Protein AF-A0A8K0J1H2-F1 (afdb_monomer)

Sequence (145 aa):
DHSARTFYAGGDLVTPEVDGLWSRALLAGAPKDYFNSASLAPRSWLAAFPVTRLLVCAGGSEIMLPAIEDFAEKLQVGKPTMENSCTALVLARSAPRPTQAALPNVEFFVGPREGHVAPVYNLYVGDRTETQQGKRVKAWLREVV

Secondary structure (DSSP, 8-state):
--TT-----TT-SS-HHHHHHHHHHHHTTPPP-TTT-GGGS-HHHHTT---S-EEEEEETTSTTHHHHHHHHHHHBTTPPPHHHHTTTTT--SSPPPP----BTTEEEEEETT--TTHHHHHHHTT-----HHHHHHHHHHHHH-

InterPro domains:
  IPR029058 Alpha/Beta hydrolase fold [G3DSA:3.40.50.1820] (1-144)

Structure (mmCIF, N/CA/C/O backbone):
data_AF-A0A8K0J1H2-F1
#
_entry.id   AF-A0A8K0J1H2-F1
#
loop_
_atom_site.group_PDB
_atom_site.id
_atom_site.type_symbol
_atom_site.label_atom_id
_atom_site.label_alt_id
_atom_site.label_comp_id
_atom_site.label_asym_id
_atom_site.label_entity_id
_atom_site.label_seq_id
_atom_site.pdbx_PDB_ins_code
_atom_site.Cartn_x
_atom_site.Cartn_y
_atom_site.Cartn_z
_atom_site.occupancy
_atom_site.B_iso_or_equiv
_atom_site.auth_seq_id
_atom_site.auth_comp_id
_atom_site.auth_asym_id
_atom_site.auth_atom_id
_atom_site.pdbx_PDB_model_num
ATOM 1 N N . ASP A 1 1 ? -6.701 -5.284 -12.513 1.00 72.19 1 ASP A N 1
ATOM 2 C CA . ASP A 1 1 ? -5.255 -5.307 -12.811 1.00 72.19 1 ASP A CA 1
ATOM 3 C C . ASP A 1 1 ? -4.752 -3.871 -12.846 1.00 72.19 1 ASP A C 1
ATOM 5 O O . ASP A 1 1 ? -5.445 -3.028 -13.402 1.00 72.19 1 ASP A O 1
ATOM 9 N N . HIS A 1 2 ? -3.615 -3.583 -12.215 1.00 85.00 2 HIS A N 1
ATOM 10 C CA . HIS A 1 2 ? -3.058 -2.226 -12.103 1.00 85.00 2 HIS A CA 1
ATOM 11 C C . HIS A 1 2 ? -1.795 -2.028 -12.948 1.00 85.00 2 HIS A C 1
ATOM 13 O O . HIS A 1 2 ? -1.279 -0.917 -13.002 1.00 85.00 2 HIS A O 1
ATOM 19 N N . SER A 1 3 ? -1.343 -3.076 -13.643 1.00 77.75 3 SER A N 1
ATOM 20 C CA . SER A 1 3 ? -0.137 -3.090 -14.484 1.00 77.75 3 SER A CA 1
ATOM 21 C C . SER A 1 3 ? -0.108 -2.007 -15.573 1.00 77.75 3 SER A C 1
ATOM 23 O O . SER A 1 3 ? 0.966 -1.594 -15.993 1.00 77.75 3 SER A O 1
ATOM 25 N N . ALA A 1 4 ? -1.276 -1.527 -16.012 1.00 81.56 4 ALA A N 1
ATOM 26 C CA . ALA A 1 4 ? -1.415 -0.492 -17.037 1.00 81.56 4 ALA A CA 1
ATOM 27 C C . ALA A 1 4 ? -1.618 0.934 -16.481 1.00 81.56 4 ALA A C 1
ATOM 29 O O . ALA A 1 4 ? -1.743 1.876 -17.263 1.00 81.56 4 ALA A O 1
ATOM 30 N N . ARG A 1 5 ? -1.705 1.126 -15.154 1.00 83.38 5 ARG A N 1
ATOM 31 C CA . ARG A 1 5 ? -1.888 2.465 -14.565 1.00 83.38 5 ARG A CA 1
ATOM 32 C C . ARG A 1 5 ? -0.573 3.244 -14.613 1.00 83.38 5 ARG A C 1
ATOM 34 O O . ARG A 1 5 ? 0.488 2.701 -14.332 1.00 83.38 5 ARG A O 1
ATOM 41 N N . THR A 1 6 ? -0.651 4.539 -14.912 1.00 85.44 6 THR A N 1
ATOM 42 C CA . THR A 1 6 ? 0.480 5.460 -14.743 1.00 85.44 6 THR A CA 1
ATOM 43 C C . THR A 1 6 ? 0.619 5.842 -13.270 1.00 85.44 6 THR A C 1
ATOM 45 O O . THR A 1 6 ? -0.365 6.218 -12.633 1.00 85.44 6 THR A O 1
ATOM 48 N N . PHE A 1 7 ? 1.835 5.763 -12.735 1.00 88.38 7 PHE A N 1
ATOM 49 C CA . PHE A 1 7 ? 2.181 6.146 -11.364 1.00 88.38 7 PHE A CA 1
ATOM 50 C C . PHE A 1 7 ? 3.617 6.686 -11.313 1.00 88.38 7 PHE A C 1
ATOM 52 O O . PHE A 1 7 ? 4.406 6.469 -12.233 1.00 88.38 7 PHE A O 1
ATOM 59 N N . TYR A 1 8 ? 3.961 7.395 -10.236 1.00 91.19 8 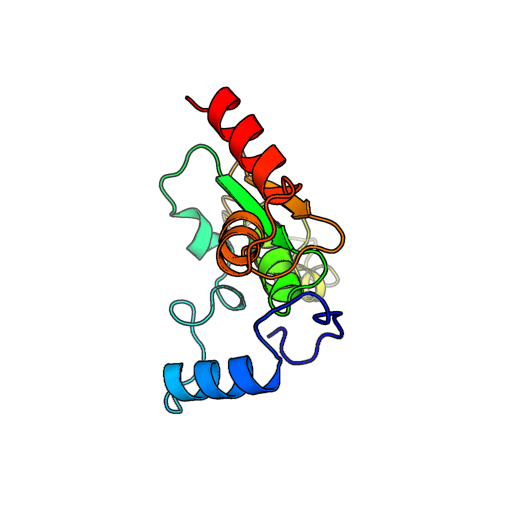TYR A N 1
ATOM 60 C CA . TYR A 1 8 ? 5.330 7.826 -9.959 1.00 91.19 8 TYR A CA 1
ATOM 61 C C . TYR A 1 8 ? 5.934 6.935 -8.870 1.00 91.19 8 TYR A C 1
ATOM 63 O O . TYR A 1 8 ? 5.444 6.933 -7.747 1.00 91.19 8 TYR A O 1
ATOM 71 N N . ALA A 1 9 ? 7.009 6.215 -9.198 1.00 89.88 9 ALA A N 1
ATOM 72 C CA . ALA A 1 9 ? 7.742 5.344 -8.271 1.00 89.88 9 ALA A CA 1
ATOM 73 C C . ALA A 1 9 ? 9.204 5.780 -8.067 1.00 89.88 9 ALA A C 1
ATOM 75 O O . ALA A 1 9 ? 10.032 5.002 -7.614 1.00 89.88 9 ALA A O 1
ATOM 76 N N . GLY A 1 10 ? 9.558 7.025 -8.410 1.00 89.94 10 GLY A N 1
ATOM 77 C CA . GLY A 1 10 ? 10.945 7.503 -8.301 1.00 89.94 10 GLY A CA 1
ATOM 78 C C . GLY A 1 10 ? 11.465 7.632 -6.862 1.00 89.94 10 GLY A C 1
ATOM 79 O O . GLY A 1 10 ? 12.649 7.888 -6.674 1.00 89.94 10 GLY A O 1
ATOM 80 N N . GLY A 1 11 ? 10.593 7.491 -5.859 1.00 85.94 11 GLY A N 1
ATOM 81 C CA . GLY A 1 11 ? 10.974 7.411 -4.446 1.00 85.94 11 GLY A CA 1
ATOM 82 C C . GLY A 1 11 ? 11.088 5.978 -3.921 1.00 85.94 11 GLY A C 1
ATOM 83 O O . GLY A 1 11 ? 11.359 5.801 -2.736 1.00 85.94 11 GLY A O 1
ATOM 84 N N . ASP A 1 12 ? 10.845 4.974 -4.764 1.00 91.94 12 ASP A N 1
ATOM 85 C CA . ASP A 1 12 ? 10.821 3.569 -4.383 1.00 91.94 12 ASP A CA 1
ATOM 86 C C . ASP A 1 12 ? 12.188 2.903 -4.575 1.00 91.94 12 ASP A C 1
ATOM 88 O O . ASP A 1 12 ? 12.914 3.189 -5.529 1.00 91.94 12 ASP A O 1
ATOM 92 N N . LEU A 1 13 ? 12.520 1.971 -3.683 1.00 89.75 13 LEU A N 1
ATOM 93 C CA . LEU A 1 13 ? 13.653 1.065 -3.873 1.00 89.75 13 LEU A CA 1
ATOM 94 C C . LEU A 1 13 ? 13.301 -0.070 -4.844 1.00 89.75 13 LEU A C 1
ATOM 96 O O . LEU A 1 13 ? 14.198 -0.671 -5.436 1.00 89.75 13 LEU A O 1
ATOM 100 N N . VAL A 1 14 ? 12.007 -0.363 -5.014 1.00 90.19 14 VAL A N 1
ATOM 101 C CA . VAL A 1 14 ? 11.510 -1.360 -5.964 1.00 90.19 14 VAL A CA 1
ATOM 102 C C . VAL A 1 14 ? 11.139 -0.682 -7.279 1.00 90.19 14 VAL A C 1
ATOM 104 O O . VAL A 1 14 ? 10.218 0.128 -7.354 1.00 90.19 14 VAL A O 1
ATOM 107 N N . THR A 1 15 ? 11.846 -1.037 -8.350 1.00 90.75 15 THR A N 1
ATOM 108 C CA . THR A 1 15 ? 11.545 -0.539 -9.697 1.00 90.75 15 THR A CA 1
ATOM 109 C C . THR A 1 15 ? 10.510 -1.427 -10.402 1.00 90.75 15 THR A C 1
ATOM 111 O O . THR A 1 15 ? 10.383 -2.609 -10.067 1.00 90.75 15 THR A O 1
ATOM 114 N N . PRO A 1 16 ? 9.820 -0.921 -11.446 1.00 89.38 16 PRO A N 1
ATOM 115 C CA . PRO A 1 16 ? 8.913 -1.738 -12.260 1.00 89.38 16 PRO A CA 1
ATOM 116 C C . PRO A 1 16 ? 9.559 -2.973 -12.889 1.00 89.38 16 PRO A C 1
ATOM 118 O O . PRO A 1 16 ? 8.904 -3.997 -13.073 1.00 89.38 16 PRO A O 1
ATOM 121 N N . GLU A 1 17 ? 10.850 -2.901 -13.208 1.00 91.12 17 GLU A N 1
ATOM 122 C CA . GLU A 1 17 ? 11.588 -4.043 -13.740 1.00 91.12 17 GLU A CA 1
ATOM 123 C C . GLU A 1 17 ? 11.751 -5.150 -12.690 1.00 91.12 17 GLU A C 1
ATOM 125 O O . GLU A 1 17 ? 11.465 -6.317 -12.973 1.00 91.12 17 GLU A O 1
ATOM 130 N N . VAL A 1 18 ? 12.155 -4.777 -11.469 1.00 93.31 18 VAL A N 1
ATOM 131 C CA . VAL A 1 18 ? 12.350 -5.705 -10.347 1.00 93.31 18 VAL A CA 1
ATOM 132 C C . VAL A 1 18 ? 11.024 -6.341 -9.927 1.00 93.31 18 VAL A C 1
ATOM 134 O O . VAL A 1 18 ? 10.940 -7.569 -9.859 1.00 93.31 18 VAL A O 1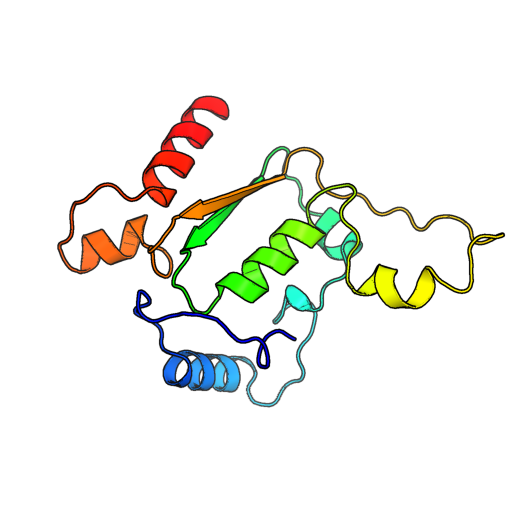
ATOM 137 N N . ASP A 1 19 ? 9.972 -5.539 -9.736 1.00 91.25 19 ASP A N 1
ATOM 138 C CA . ASP A 1 19 ? 8.627 -6.049 -9.429 1.00 91.25 19 ASP A CA 1
ATOM 139 C C . ASP A 1 19 ? 8.109 -6.977 -10.536 1.00 91.25 19 ASP A C 1
ATOM 141 O O . ASP A 1 19 ? 7.549 -8.043 -10.271 1.00 91.25 19 ASP A O 1
ATOM 145 N N . GLY A 1 20 ? 8.377 -6.642 -11.801 1.00 91.69 20 GLY A N 1
ATOM 146 C CA . GLY A 1 20 ? 8.044 -7.495 -12.935 1.00 91.69 20 GLY A CA 1
ATOM 147 C C . GLY A 1 20 ? 8.712 -8.872 -12.867 1.00 91.69 20 GLY A C 1
ATOM 148 O O . GLY A 1 20 ? 8.074 -9.880 -13.170 1.00 91.69 20 GLY A O 1
ATOM 149 N N . LEU A 1 21 ? 9.988 -8.946 -12.479 1.00 94.88 21 LEU A N 1
ATOM 150 C CA . LEU A 1 21 ? 10.696 -10.221 -12.323 1.00 94.88 21 LEU A CA 1
ATOM 151 C C . LEU A 1 21 ? 10.132 -11.038 -11.155 1.00 94.88 21 LEU A C 1
ATOM 153 O O . LEU A 1 21 ? 9.844 -12.224 -11.329 1.00 94.88 21 LEU A O 1
ATOM 157 N N . TRP A 1 22 ? 9.936 -10.408 -9.995 1.00 94.75 22 TRP A N 1
ATOM 158 C CA . TRP A 1 22 ? 9.418 -11.072 -8.798 1.00 94.75 22 TRP A CA 1
ATOM 159 C C . TRP A 1 22 ? 7.986 -11.566 -8.980 1.00 94.75 22 TRP A C 1
ATOM 161 O O . TRP A 1 22 ? 7.702 -12.724 -8.685 1.00 94.75 22 TRP A O 1
ATOM 171 N N . SER A 1 23 ? 7.096 -10.736 -9.525 1.00 92.25 23 SER A N 1
ATOM 172 C CA . SER A 1 23 ? 5.697 -11.104 -9.763 1.00 92.25 23 SER A CA 1
ATOM 173 C C . SER A 1 23 ? 5.558 -12.245 -10.776 1.00 92.25 23 SER A C 1
ATOM 175 O O . SER A 1 23 ? 4.769 -13.165 -10.559 1.00 92.25 23 SER A O 1
ATOM 177 N N . ARG A 1 24 ? 6.362 -12.259 -11.851 1.00 94.31 24 ARG A N 1
ATOM 178 C CA . ARG A 1 24 ? 6.395 -13.387 -12.802 1.00 94.31 24 ARG A CA 1
ATOM 179 C C . ARG A 1 24 ? 6.907 -14.671 -12.156 1.00 94.31 24 ARG A C 1
ATOM 181 O O . ARG A 1 24 ? 6.329 -15.729 -12.398 1.00 94.31 24 ARG A O 1
ATOM 188 N N . ALA A 1 25 ? 7.965 -14.583 -11.350 1.00 95.69 25 ALA A N 1
ATOM 189 C CA . ALA A 1 25 ? 8.513 -15.733 -10.637 1.00 95.69 25 ALA A CA 1
ATOM 190 C C . ALA A 1 25 ? 7.518 -16.290 -9.606 1.00 95.69 25 ALA A C 1
ATOM 192 O O . ALA A 1 25 ? 7.332 -17.501 -9.547 1.00 95.69 25 ALA A O 1
ATOM 193 N N . LEU A 1 26 ? 6.835 -15.413 -8.859 1.00 94.19 26 LEU A N 1
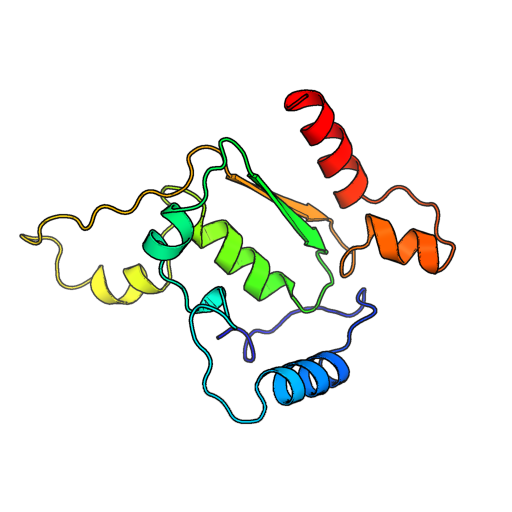ATOM 194 C CA . LEU A 1 26 ? 5.794 -15.780 -7.897 1.00 94.19 26 LEU A CA 1
ATOM 195 C C . LEU A 1 26 ? 4.639 -16.528 -8.569 1.00 94.19 26 LEU A C 1
ATOM 197 O O . LEU A 1 26 ? 4.174 -17.535 -8.044 1.00 94.19 26 LEU A O 1
ATOM 201 N N . LEU A 1 27 ? 4.177 -16.038 -9.723 1.00 94.50 27 LEU A N 1
ATOM 202 C CA . LEU A 1 27 ? 3.083 -16.676 -10.453 1.00 94.50 27 LEU A CA 1
ATOM 203 C C . LEU A 1 27 ? 3.520 -17.974 -11.137 1.00 94.50 27 LEU A C 1
ATOM 205 O O . LEU A 1 27 ? 2.691 -18.856 -11.317 1.00 94.50 27 LEU A O 1
ATOM 209 N N . ALA A 1 28 ? 4.785 -18.105 -11.547 1.00 95.94 28 ALA A N 1
ATOM 210 C CA . ALA A 1 28 ? 5.308 -19.285 -12.245 1.00 95.94 28 ALA A CA 1
ATOM 211 C C . ALA A 1 28 ? 4.428 -19.745 -13.435 1.00 95.94 28 ALA A C 1
ATOM 213 O O . ALA A 1 28 ? 4.288 -20.934 -13.709 1.00 95.94 28 ALA A O 1
ATOM 214 N N . GLY A 1 29 ? 3.808 -18.790 -14.140 1.00 94.50 29 GLY A N 1
ATOM 215 C CA . G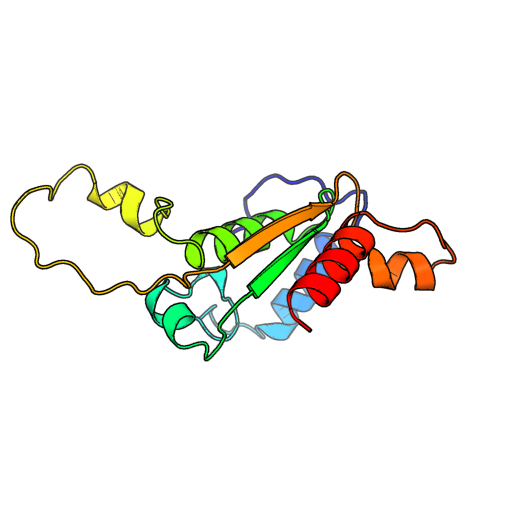LY A 1 29 ? 2.880 -19.044 -15.250 1.00 94.50 29 GLY A CA 1
ATOM 216 C C . GLY A 1 29 ? 1.429 -19.341 -14.845 1.00 94.50 29 GLY A C 1
ATOM 217 O O . GLY A 1 29 ? 0.573 -19.442 -15.723 1.00 94.50 29 GLY A O 1
ATOM 218 N N . ALA A 1 30 ? 1.123 -19.441 -13.550 1.00 94.69 30 ALA A N 1
ATOM 219 C CA . ALA A 1 30 ? -0.241 -19.574 -13.053 1.00 94.69 30 ALA A CA 1
ATOM 220 C C . ALA A 1 30 ? -1.053 -18.280 -13.269 1.00 94.69 30 ALA A C 1
ATOM 222 O O . ALA A 1 30 ? -0.497 -17.174 -13.238 1.00 94.69 30 ALA A O 1
ATOM 223 N N . PRO A 1 31 ? -2.378 -18.388 -13.476 1.00 92.00 31 PRO A N 1
ATOM 224 C CA . PRO A 1 31 ? -3.246 -17.222 -13.549 1.00 92.00 31 PRO A CA 1
ATOM 225 C C . PRO A 1 31 ? -3.335 -16.507 -12.195 1.00 92.00 31 PRO A C 1
ATOM 227 O O . PRO A 1 31 ? -3.156 -17.100 -11.129 1.00 92.00 31 PRO A O 1
ATOM 230 N N . LYS A 1 32 ? -3.668 -15.214 -12.241 1.00 90.56 32 LYS A N 1
ATOM 231 C CA . LYS A 1 32 ? -3.986 -14.463 -11.026 1.00 90.56 32 LYS A CA 1
ATOM 232 C C . LYS A 1 32 ? -5.320 -14.941 -10.436 1.00 90.56 32 LYS A C 1
ATOM 234 O O . LYS A 1 32 ? -6.271 -15.178 -11.180 1.00 90.56 32 LYS A O 1
ATOM 239 N N . ASP A 1 33 ? -5.402 -15.011 -9.115 1.00 90.44 33 ASP A N 1
ATOM 240 C CA . ASP A 1 33 ? -6.608 -15.337 -8.348 1.00 90.44 33 ASP A CA 1
ATOM 241 C C . ASP A 1 33 ? -6.692 -14.486 -7.064 1.00 90.44 33 ASP A C 1
ATOM 243 O O . ASP A 1 33 ? -5.928 -13.537 -6.884 1.00 90.44 33 ASP A O 1
ATOM 247 N N . TYR A 1 34 ? -7.635 -14.791 -6.168 1.00 89.62 34 TYR A N 1
ATOM 248 C CA . TYR A 1 34 ? -7.844 -14.018 -4.935 1.00 89.62 34 TYR A CA 1
ATOM 249 C C . TYR A 1 34 ? -6.764 -14.255 -3.866 1.00 89.62 34 TYR A C 1
ATOM 251 O O . TYR A 1 34 ? -6.693 -13.484 -2.909 1.00 89.62 34 TYR A O 1
ATOM 259 N N . PHE A 1 35 ? -5.935 -15.295 -4.008 1.00 86.81 35 PHE A N 1
ATOM 260 C CA . PHE A 1 35 ? -4.845 -15.614 -3.083 1.00 86.81 35 PHE A CA 1
ATOM 261 C C . PHE A 1 35 ? -3.549 -14.913 -3.479 1.00 86.81 35 PHE A C 1
ATOM 263 O O . PHE A 1 35 ? -2.836 -14.407 -2.616 1.00 86.81 35 PHE A O 1
ATOM 270 N N . ASN A 1 36 ? -3.252 -14.860 -4.777 1.00 88.88 36 ASN A N 1
ATOM 271 C CA . ASN A 1 36 ? -2.040 -14.218 -5.288 1.00 88.88 36 ASN A CA 1
ATOM 272 C C . ASN A 1 36 ? -2.261 -12.758 -5.732 1.00 88.88 36 ASN A C 1
ATOM 274 O O . ASN A 1 36 ? -1.298 -12.029 -5.966 1.00 88.88 36 ASN A O 1
ATOM 278 N N . SER A 1 37 ? -3.516 -12.304 -5.829 1.00 87.69 37 SER A N 1
ATOM 279 C CA . SER A 1 37 ? -3.855 -10.931 -6.194 1.00 87.69 37 SER A CA 1
ATOM 280 C C . SER A 1 37 ? -5.132 -10.454 -5.494 1.00 87.69 37 SER A C 1
ATOM 282 O O . SER A 1 37 ? -6.247 -10.603 -5.996 1.00 87.69 37 SER A O 1
ATOM 284 N N . ALA A 1 38 ? -4.974 -9.772 -4.354 1.00 84.75 38 ALA A N 1
ATOM 285 C CA . ALA A 1 38 ? -6.094 -9.159 -3.627 1.00 84.75 38 ALA A CA 1
ATOM 286 C C . ALA A 1 38 ? -6.887 -8.146 -4.484 1.00 84.75 38 ALA A C 1
ATOM 288 O O . ALA A 1 38 ? -8.083 -7.944 -4.279 1.00 84.75 38 ALA A O 1
ATOM 289 N N . SER A 1 39 ? -6.261 -7.565 -5.510 1.00 83.25 39 SER A N 1
ATOM 290 C CA . SER A 1 39 ? -6.920 -6.712 -6.507 1.00 83.25 39 SER A CA 1
ATOM 291 C C . SER A 1 39 ? -7.992 -7.430 -7.337 1.00 83.25 39 SER A C 1
ATOM 293 O O . SER A 1 39 ? -8.818 -6.765 -7.960 1.00 83.25 39 SER A O 1
ATOM 295 N N . LEU A 1 40 ? -8.013 -8.764 -7.377 1.00 86.19 40 LEU A N 1
ATOM 296 C CA . LEU A 1 40 ? -9.091 -9.532 -8.009 1.00 86.19 40 LEU A CA 1
ATOM 297 C C . LEU A 1 40 ? -10.171 -9.967 -7.017 1.00 86.19 40 LEU A C 1
ATOM 299 O O . LEU A 1 40 ? -11.259 -10.346 -7.445 1.00 86.19 40 LEU A O 1
ATOM 303 N N . ALA A 1 41 ? -9.896 -9.901 -5.714 1.00 85.94 41 ALA A N 1
ATOM 304 C CA . ALA A 1 41 ? -10.833 -10.336 -4.694 1.00 85.94 41 ALA A CA 1
ATOM 305 C C . ALA A 1 41 ? -12.059 -9.400 -4.624 1.00 85.94 41 ALA A C 1
ATOM 307 O O . ALA A 1 41 ? -11.893 -8.173 -4.564 1.00 85.94 41 ALA A O 1
ATOM 308 N N . PRO A 1 42 ? -13.289 -9.949 -4.594 1.00 84.44 42 PRO A N 1
ATOM 309 C CA . PRO A 1 42 ? -14.488 -9.156 -4.354 1.00 84.44 42 PRO A CA 1
ATOM 310 C C . PRO A 1 42 ? -14.518 -8.680 -2.899 1.00 84.44 42 PRO A C 1
ATOM 312 O O . PRO A 1 42 ? -13.946 -9.312 -2.010 1.00 84.44 42 PRO A O 1
ATOM 315 N N . ARG A 1 43 ? -15.249 -7.600 -2.597 1.00 83.00 43 ARG A N 1
ATOM 316 C CA . ARG A 1 43 ? -15.297 -7.079 -1.212 1.00 83.00 43 ARG A CA 1
ATOM 317 C C . ARG A 1 43 ? -15.823 -8.108 -0.203 1.00 83.00 43 ARG A C 1
ATOM 319 O O . ARG A 1 43 ? -15.410 -8.089 0.946 1.00 83.00 43 ARG A O 1
ATOM 326 N N . SER A 1 44 ? -16.711 -9.015 -0.625 1.00 81.94 44 SER A N 1
ATOM 327 C CA . SER A 1 44 ? -17.228 -10.097 0.227 1.00 81.94 44 SER A CA 1
ATOM 328 C C . SER A 1 44 ? -16.133 -11.064 0.682 1.00 81.94 44 SER A C 1
ATOM 330 O O . SER A 1 44 ? -16.209 -11.574 1.793 1.00 81.94 44 SER A O 1
ATOM 332 N N . TRP A 1 45 ? -15.095 -11.269 -0.133 1.00 84.00 45 TRP A N 1
ATOM 333 C CA . TRP A 1 45 ? -13.913 -12.043 0.247 1.00 84.00 45 TRP A CA 1
ATOM 334 C C . TRP A 1 45 ? -13.132 -11.351 1.368 1.00 84.00 45 TRP A C 1
ATOM 336 O O . TRP A 1 45 ? -12.691 -11.988 2.319 1.00 84.00 45 TRP A O 1
ATOM 346 N N . LEU A 1 46 ? -13.022 -10.023 1.287 1.00 80.94 46 LEU A N 1
ATOM 347 C CA . LEU A 1 46 ? -12.325 -9.195 2.272 1.00 80.94 46 LEU A CA 1
ATOM 348 C C . LEU A 1 46 ? -13.167 -8.912 3.532 1.00 80.94 46 LEU A C 1
ATOM 350 O O . LEU A 1 46 ? -12.645 -8.431 4.530 1.00 80.94 46 LEU A O 1
ATOM 354 N N . ALA A 1 47 ? -14.462 -9.222 3.522 1.00 75.62 47 ALA A N 1
ATOM 355 C CA . ALA A 1 47 ? -15.353 -9.016 4.664 1.00 75.62 47 ALA A CA 1
ATOM 356 C C . ALA A 1 47 ? -15.103 -9.999 5.820 1.00 75.62 47 ALA A C 1
ATOM 358 O O . ALA A 1 47 ? -15.525 -9.754 6.947 1.00 75.62 47 ALA A O 1
ATOM 359 N N . ALA A 1 48 ? -14.442 -11.127 5.542 1.00 73.38 48 ALA A N 1
ATOM 360 C CA . ALA A 1 48 ? -14.237 -12.205 6.505 1.00 73.38 48 ALA A CA 1
ATOM 361 C C . ALA A 1 48 ? -13.112 -11.933 7.522 1.00 73.38 48 ALA A C 1
ATOM 363 O O . ALA A 1 48 ? -12.904 -12.745 8.423 1.00 73.38 48 ALA A O 1
ATOM 364 N N . PHE A 1 49 ? -12.369 -10.825 7.397 1.00 73.94 49 PHE A N 1
ATOM 365 C CA . PHE A 1 49 ? -11.279 -10.526 8.324 1.00 73.94 49 PHE A CA 1
ATOM 366 C C . PHE A 1 49 ? -11.817 -10.222 9.735 1.00 73.94 49 PHE A C 1
ATOM 368 O O . PHE A 1 49 ? -12.614 -9.294 9.891 1.00 73.94 49 PHE A O 1
ATOM 375 N N . PRO A 1 50 ? -11.360 -10.935 10.786 1.00 80.94 50 PRO A N 1
ATOM 376 C CA . PRO A 1 50 ? -11.818 -10.735 12.161 1.00 80.94 50 PRO A CA 1
ATOM 377 C C . PRO A 1 50 ? -11.119 -9.526 12.808 1.00 80.94 50 PRO A C 1
ATOM 379 O O . PRO A 1 50 ? -10.434 -9.655 13.821 1.00 80.94 50 PRO A O 1
ATOM 382 N N . VAL A 1 51 ? -11.242 -8.345 12.198 1.00 84.00 51 VAL A N 1
ATOM 383 C CA . VAL A 1 51 ? -10.578 -7.112 12.645 1.00 84.00 51 VAL A CA 1
ATOM 384 C C . VAL A 1 51 ? -11.592 -6.010 12.936 1.00 84.00 51 VAL A C 1
ATOM 386 O O . VAL A 1 51 ? -12.491 -5.739 12.144 1.00 84.00 51 VAL A O 1
ATOM 389 N N . THR A 1 52 ? -11.433 -5.341 14.080 1.00 83.94 52 THR A N 1
ATOM 390 C CA . THR A 1 52 ? -12.322 -4.240 14.493 1.00 83.94 52 THR A CA 1
ATOM 391 C C . THR A 1 52 ? -11.912 -2.903 13.882 1.00 83.94 52 THR A C 1
ATOM 393 O O . THR A 1 52 ? -12.771 -2.061 13.618 1.00 83.94 52 THR A O 1
ATOM 396 N N . ARG A 1 53 ? -10.603 -2.693 13.677 1.00 88.38 53 ARG A N 1
ATOM 397 C CA . ARG A 1 53 ? -10.012 -1.498 13.058 1.00 88.38 53 ARG A CA 1
ATOM 398 C C . ARG A 1 53 ? -8.833 -1.886 12.177 1.00 88.38 53 ARG A C 1
ATOM 400 O O . ARG A 1 53 ? -8.086 -2.797 12.523 1.00 88.38 53 ARG A O 1
ATOM 407 N N . LEU A 1 54 ? -8.663 -1.171 11.071 1.00 91.31 54 LEU A N 1
ATOM 408 C CA . LEU A 1 54 ? -7.578 -1.382 10.121 1.00 91.31 54 LEU A CA 1
ATOM 409 C C . LEU A 1 54 ? -7.031 -0.034 9.648 1.00 91.31 54 LEU A C 1
ATOM 411 O O . LEU A 1 54 ? -7.791 0.816 9.193 1.00 91.31 54 LEU A O 1
ATOM 415 N N . LEU A 1 55 ? -5.712 0.130 9.712 1.00 94.88 55 LEU A N 1
ATOM 416 C CA . LEU A 1 55 ? -4.993 1.217 9.055 1.00 94.88 55 LEU A CA 1
ATOM 417 C C . LEU A 1 55 ? -4.222 0.645 7.862 1.00 94.88 55 LEU A C 1
ATOM 419 O O . LEU A 1 55 ? -3.379 -0.234 8.029 1.00 94.88 55 LEU A O 1
ATOM 423 N N . VAL A 1 56 ? -4.492 1.173 6.673 1.00 95.25 56 VAL A N 1
ATOM 424 C CA . VAL A 1 56 ? -3.730 0.919 5.449 1.00 95.25 56 VAL A CA 1
ATOM 425 C C . VAL A 1 56 ? -2.837 2.130 5.189 1.00 95.25 56 VAL A C 1
ATOM 427 O O . VAL A 1 56 ? -3.317 3.262 5.128 1.00 95.25 56 VAL A O 1
ATOM 430 N N . CYS A 1 57 ? -1.539 1.894 5.026 1.00 97.50 57 CYS A N 1
ATOM 431 C CA . CYS A 1 57 ? -0.560 2.926 4.694 1.00 97.50 57 CYS A CA 1
ATOM 432 C C . CYS A 1 57 ? 0.029 2.670 3.307 1.00 97.50 57 CYS A C 1
ATOM 434 O O . CYS A 1 57 ? 0.217 1.517 2.924 1.00 97.50 57 CYS A O 1
ATOM 436 N N . ALA A 1 58 ? 0.344 3.748 2.598 1.00 96.94 58 ALA A N 1
ATOM 437 C CA . ALA A 1 58 ? 1.081 3.727 1.343 1.00 96.94 58 ALA A CA 1
ATOM 438 C C . ALA A 1 58 ? 2.099 4.874 1.293 1.00 96.94 58 ALA A C 1
ATOM 440 O O . ALA A 1 58 ? 1.904 5.933 1.899 1.00 96.94 58 ALA A O 1
ATOM 441 N N . GLY A 1 59 ? 3.166 4.685 0.531 1.00 96.88 59 GLY A N 1
ATOM 442 C CA . GLY A 1 59 ? 4.039 5.742 0.055 1.00 96.88 59 GLY A CA 1
ATOM 443 C C . GLY A 1 59 ? 3.442 6.437 -1.171 1.00 96.88 59 GLY A C 1
ATOM 444 O O . GLY A 1 59 ? 2.984 5.806 -2.115 1.00 96.88 59 GLY A O 1
ATOM 445 N N . GLY A 1 60 ? 3.457 7.768 -1.199 1.00 96.19 60 GLY A N 1
ATOM 446 C CA . GLY A 1 60 ? 2.990 8.547 -2.352 1.00 96.19 60 GLY A CA 1
ATOM 447 C C . GLY A 1 60 ? 3.908 8.472 -3.579 1.00 96.19 60 GLY A C 1
ATOM 448 O O . GLY A 1 60 ? 3.645 9.125 -4.585 1.00 96.19 60 GLY A O 1
ATOM 449 N N . SER A 1 61 ? 5.033 7.767 -3.486 1.00 95.56 61 SER A N 1
ATOM 450 C CA . SER A 1 61 ? 6.031 7.612 -4.545 1.00 95.56 61 SER A CA 1
ATOM 451 C C . SER A 1 61 ? 6.517 6.167 -4.649 1.00 95.56 61 SER A C 1
ATOM 453 O O . SER A 1 61 ? 7.706 5.939 -4.867 1.00 95.56 61 SER A O 1
ATOM 455 N N . GLU A 1 62 ? 5.600 5.212 -4.472 1.00 94.50 62 GLU A N 1
ATOM 456 C CA . GLU A 1 62 ? 5.856 3.772 -4.553 1.00 94.50 62 GLU A CA 1
ATOM 457 C C . GLU A 1 62 ? 5.130 3.108 -5.734 1.00 94.50 62 GLU A C 1
ATOM 459 O O . GLU A 1 62 ? 4.082 3.575 -6.192 1.00 94.50 62 GLU A O 1
ATOM 464 N N . ILE A 1 63 ? 5.656 1.975 -6.198 1.00 93.69 63 ILE A N 1
ATOM 465 C CA . ILE A 1 63 ? 5.090 1.202 -7.312 1.00 93.69 63 ILE A CA 1
ATOM 466 C C . ILE A 1 63 ? 3.708 0.611 -7.004 1.00 93.69 63 ILE A C 1
ATOM 468 O O . ILE A 1 63 ? 2.858 0.491 -7.887 1.00 93.69 63 ILE A O 1
ATOM 472 N N . MET A 1 64 ? 3.464 0.259 -5.742 1.00 92.12 64 MET A N 1
ATOM 473 C CA . MET A 1 64 ? 2.247 -0.429 -5.311 1.00 92.12 64 MET A CA 1
ATOM 474 C C . MET A 1 64 ? 1.059 0.500 -5.045 1.00 92.12 64 MET A C 1
ATOM 476 O O . MET A 1 64 ? -0.055 -0.001 -4.866 1.00 92.12 64 MET A O 1
ATOM 480 N N . LEU A 1 65 ? 1.251 1.825 -5.049 1.00 93.56 65 LEU A N 1
ATOM 481 C CA . LEU A 1 65 ? 0.215 2.792 -4.669 1.00 93.56 65 LEU A CA 1
ATOM 482 C C . LEU A 1 65 ? -1.130 2.544 -5.384 1.00 93.56 65 LEU A C 1
ATOM 484 O O . LEU A 1 65 ? -2.143 2.441 -4.692 1.00 93.56 65 LEU A O 1
ATOM 488 N N . PRO A 1 66 ? -1.184 2.328 -6.717 1.00 92.12 66 PRO A N 1
ATOM 489 C CA . PRO A 1 66 ? -2.443 2.048 -7.406 1.00 92.12 66 PRO A CA 1
ATOM 490 C C . PRO A 1 66 ? -3.210 0.821 -6.894 1.00 92.12 66 PRO A C 1
ATOM 492 O O . PRO A 1 66 ? -4.442 0.810 -6.932 1.00 92.12 66 PRO A O 1
ATOM 495 N N . ALA A 1 67 ? -2.495 -0.223 -6.469 1.00 91.06 67 ALA A N 1
ATOM 496 C CA . ALA A 1 67 ? -3.092 -1.446 -5.943 1.00 91.06 67 ALA A CA 1
ATOM 497 C C . ALA A 1 67 ? -3.533 -1.276 -4.484 1.00 91.06 67 ALA A C 1
ATOM 499 O O . ALA A 1 67 ? -4.583 -1.786 -4.096 1.00 91.06 67 ALA A O 1
ATOM 500 N N . ILE A 1 68 ? -2.764 -0.525 -3.688 1.00 93.12 68 ILE A N 1
ATOM 501 C CA . ILE A 1 68 ? -3.098 -0.230 -2.291 1.00 93.12 68 ILE A CA 1
ATOM 502 C C . ILE A 1 68 ? -4.334 0.679 -2.212 1.00 93.12 68 ILE A C 1
ATOM 504 O O . ILE A 1 68 ? -5.199 0.452 -1.369 1.00 93.12 68 ILE A O 1
ATOM 508 N N . GLU A 1 69 ? -4.465 1.654 -3.118 1.00 91.94 69 GLU A N 1
ATOM 509 C CA . GLU A 1 69 ? -5.665 2.492 -3.250 1.00 91.94 69 GLU A CA 1
ATOM 510 C C . GLU A 1 69 ? -6.926 1.655 -3.509 1.00 91.94 69 GLU A C 1
ATOM 512 O O . GLU A 1 69 ? -7.917 1.802 -2.793 1.00 91.94 69 GLU A O 1
ATOM 517 N N . ASP A 1 70 ? -6.879 0.753 -4.497 1.00 89.50 70 ASP A N 1
ATOM 518 C CA . ASP A 1 70 ? -8.000 -0.139 -4.835 1.00 89.50 70 ASP A CA 1
ATOM 519 C C . ASP A 1 70 ? -8.349 -1.068 -3.666 1.00 89.50 70 ASP A C 1
ATOM 521 O O . ASP A 1 70 ? -9.519 -1.264 -3.333 1.00 89.50 70 ASP A O 1
ATOM 525 N N . PHE A 1 71 ? -7.333 -1.606 -2.990 1.00 89.31 71 PHE A N 1
ATOM 526 C CA . PHE A 1 71 ? -7.526 -2.434 -1.808 1.00 89.31 71 PHE A CA 1
ATOM 527 C C . PHE A 1 71 ? -8.205 -1.659 -0.669 1.00 89.31 71 PHE A C 1
ATOM 529 O O . PHE A 1 71 ? -9.211 -2.117 -0.122 1.00 89.31 71 PHE A O 1
ATOM 536 N N . ALA A 1 72 ? -7.712 -0.461 -0.345 1.00 90.44 72 ALA A N 1
ATOM 537 C CA . ALA A 1 72 ? -8.301 0.398 0.677 1.00 90.44 72 ALA A CA 1
ATOM 538 C C . ALA A 1 72 ? -9.748 0.788 0.331 1.00 90.44 72 ALA A C 1
ATOM 540 O O . ALA A 1 72 ? -10.628 0.750 1.192 1.00 90.44 72 ALA A O 1
ATOM 541 N N . GLU A 1 73 ? -10.023 1.104 -0.935 1.00 87.12 73 GLU A N 1
ATOM 542 C CA . GLU A 1 73 ? -11.368 1.414 -1.416 1.00 87.12 73 GLU A CA 1
ATOM 543 C C . GLU A 1 73 ? -12.326 0.222 -1.299 1.00 87.12 73 GLU A C 1
ATOM 545 O O . GLU A 1 73 ? -13.480 0.385 -0.890 1.00 87.12 73 GLU A O 1
ATOM 550 N N . LYS A 1 74 ? -11.870 -0.992 -1.618 1.00 85.12 74 LYS A N 1
ATOM 551 C CA . LYS A 1 74 ? -12.686 -2.204 -1.476 1.00 85.12 74 LYS A CA 1
ATOM 552 C C . LYS A 1 74 ? -13.065 -2.487 -0.029 1.00 85.12 74 LYS A C 1
ATOM 554 O O . LYS A 1 74 ? -14.177 -2.959 0.204 1.00 85.12 74 LYS A O 1
ATOM 559 N N . LEU A 1 75 ? -12.177 -2.176 0.910 1.00 85.81 75 LEU A N 1
ATOM 560 C CA . LEU A 1 75 ? -12.390 -2.366 2.343 1.00 85.81 75 LEU A CA 1
ATOM 561 C C . LEU A 1 75 ? -13.302 -1.300 2.969 1.00 85.81 75 LEU A C 1
ATOM 563 O O . LEU A 1 75 ? -14.008 -1.596 3.932 1.00 85.81 75 LEU A O 1
ATOM 567 N N . GLN A 1 76 ? -13.302 -0.079 2.427 1.00 84.50 76 GLN A N 1
ATOM 568 C CA . GLN A 1 76 ? -14.106 1.040 2.922 1.00 84.50 76 GLN A CA 1
ATOM 569 C C . GLN A 1 76 ? -15.579 0.953 2.487 1.00 84.50 76 GLN A C 1
ATOM 571 O O . GLN A 1 76 ? -15.911 0.645 1.339 1.00 84.50 76 GLN A O 1
ATOM 576 N N . VAL A 1 77 ? -16.486 1.280 3.413 1.00 67.81 77 VAL A N 1
ATOM 577 C CA . VAL A 1 77 ? -17.937 1.331 3.169 1.00 67.81 77 VAL A CA 1
ATOM 578 C C . VAL A 1 77 ? -18.276 2.485 2.215 1.00 67.81 77 VAL A C 1
ATOM 580 O O . VAL A 1 77 ? -17.769 3.593 2.360 1.00 67.81 77 VAL A O 1
ATOM 583 N N . GLY A 1 78 ? -19.181 2.250 1.259 1.00 57.81 78 GLY A N 1
ATOM 584 C CA . GLY A 1 78 ? -19.857 3.321 0.511 1.00 57.81 78 GLY A CA 1
ATOM 585 C C . GLY A 1 78 ? -19.100 3.925 -0.676 1.00 57.81 78 GLY A C 1
ATOM 586 O O . GLY A 1 78 ? -19.682 4.737 -1.392 1.00 57.81 78 GLY A O 1
ATOM 587 N N . LYS A 1 79 ? -17.855 3.517 -0.950 1.00 53.94 79 LYS A N 1
ATOM 588 C CA . LYS A 1 79 ? -17.159 3.930 -2.178 1.00 53.94 79 LYS A CA 1
ATOM 589 C C . LYS A 1 79 ? -17.579 3.069 -3.382 1.00 53.94 79 LYS A C 1
ATOM 591 O O . LYS A 1 79 ? -17.639 1.840 -3.239 1.00 53.94 79 LYS A O 1
ATOM 596 N N . PRO A 1 80 ? -17.921 3.660 -4.539 1.00 50.84 80 PRO A N 1
ATOM 597 C CA . PRO A 1 80 ? -18.247 2.898 -5.740 1.00 50.84 80 PRO A CA 1
ATOM 598 C C . PRO A 1 80 ? -16.987 2.229 -6.307 1.00 50.84 80 PRO A C 1
ATOM 600 O O . PRO A 1 80 ? -16.067 2.905 -6.735 1.00 50.84 80 PRO A O 1
ATOM 603 N N . THR A 1 81 ? -16.951 0.896 -6.333 1.00 54.00 81 THR A N 1
ATOM 604 C CA . THR A 1 81 ? -15.882 0.134 -6.998 1.00 54.00 81 THR A CA 1
ATOM 605 C C . THR A 1 81 ? -16.106 0.085 -8.510 1.00 54.00 81 THR A C 1
ATOM 607 O O . THR A 1 81 ? -17.239 0.199 -8.972 1.00 54.00 81 THR A O 1
ATOM 610 N N . MET A 1 82 ? -15.053 -0.199 -9.288 1.00 49.12 82 MET A N 1
ATOM 611 C CA . MET A 1 82 ? -15.159 -0.518 -10.728 1.00 49.12 82 MET A CA 1
ATOM 612 C C . MET A 1 82 ? -16.178 -1.635 -11.034 1.00 49.12 82 MET A C 1
ATOM 614 O O . MET A 1 82 ? -16.808 -1.622 -12.088 1.00 49.12 82 MET A O 1
ATOM 618 N N . GLU A 1 83 ? -16.385 -2.566 -10.096 1.00 50.72 83 GLU A N 1
ATOM 619 C CA . GLU A 1 83 ? -17.412 -3.622 -10.158 1.00 50.72 83 GLU A CA 1
ATOM 620 C C . GLU A 1 83 ? -18.847 -3.054 -10.205 1.00 50.72 83 GLU A C 1
ATOM 622 O O . GLU A 1 83 ? -19.732 -3.642 -10.819 1.00 50.72 83 GLU A O 1
ATOM 627 N N . ASN A 1 84 ? -19.062 -1.861 -9.642 1.00 44.97 84 ASN A N 1
ATOM 628 C CA . ASN A 1 84 ? -20.348 -1.163 -9.632 1.00 44.97 84 ASN A CA 1
ATOM 629 C C . ASN A 1 84 ? -20.498 -0.147 -10.780 1.00 44.97 84 ASN A C 1
ATOM 631 O O . ASN A 1 84 ? -21.598 0.360 -11.006 1.00 44.97 84 ASN A O 1
ATOM 635 N N . SER A 1 85 ? -19.426 0.152 -11.521 1.00 42.41 85 SER A N 1
ATOM 636 C CA . SER A 1 85 ? -19.425 1.194 -12.558 1.00 42.41 85 SER A CA 1
ATOM 637 C C . SER A 1 85 ? -20.081 0.753 -13.871 1.00 42.41 85 SER A C 1
ATOM 639 O O . SER A 1 85 ? -20.611 1.595 -14.591 1.00 42.41 85 SER A O 1
ATOM 641 N N . CYS A 1 86 ? -20.101 -0.549 -14.185 1.00 33.75 86 CYS A N 1
ATOM 642 C CA . CYS A 1 86 ? -20.734 -1.059 -15.414 1.00 33.75 86 CYS A CA 1
ATOM 643 C C . CYS A 1 86 ? -22.225 -1.417 -15.244 1.00 33.75 86 CYS A C 1
ATOM 645 O O . CYS A 1 86 ? -22.967 -1.440 -16.221 1.00 33.75 86 CYS A O 1
ATOM 647 N N . THR A 1 87 ? -22.699 -1.651 -14.018 1.00 40.69 87 THR A N 1
ATOM 648 C CA . THR A 1 87 ? -24.077 -2.107 -13.731 1.00 40.69 87 THR A CA 1
ATOM 649 C C . THR A 1 87 ? -25.017 -0.984 -13.278 1.00 40.69 87 THR A C 1
ATOM 651 O O . THR A 1 87 ? -26.237 -1.163 -13.292 1.00 40.69 87 THR A O 1
ATOM 654 N N . ALA A 1 88 ? -24.484 0.195 -12.937 1.00 40.16 88 ALA A N 1
ATOM 655 C CA . ALA A 1 88 ? -25.268 1.341 -12.466 1.00 40.16 88 ALA A CA 1
ATOM 656 C C . ALA A 1 88 ? -26.162 1.996 -13.542 1.00 40.16 88 ALA A C 1
ATOM 658 O O . ALA A 1 88 ? -27.048 2.771 -13.188 1.00 40.16 88 ALA A O 1
ATOM 659 N N . LEU A 1 89 ? -25.984 1.676 -14.833 1.00 33.78 89 LEU A N 1
ATOM 660 C CA . LEU A 1 89 ? -26.792 2.262 -15.912 1.00 33.78 89 LEU A CA 1
ATOM 661 C C . LEU A 1 89 ? -28.012 1.412 -16.329 1.00 33.78 89 LEU A C 1
ATOM 663 O O . LEU A 1 89 ? -28.876 1.929 -17.028 1.00 33.78 89 LEU A O 1
ATOM 667 N N . VAL A 1 90 ? -28.131 0.139 -15.914 1.00 37.44 90 VAL A N 1
ATOM 668 C CA . VAL A 1 90 ? -29.171 -0.763 -16.477 1.00 37.44 90 VAL A CA 1
ATOM 669 C C . VAL A 1 90 ? -30.099 -1.425 -15.449 1.00 37.44 90 VAL A C 1
ATOM 671 O O . VAL A 1 90 ? -31.198 -1.826 -15.817 1.00 37.44 90 VAL A O 1
ATOM 674 N N . LEU A 1 91 ? -29.769 -1.503 -14.156 1.00 38.81 91 LEU A N 1
ATOM 675 C CA . LEU A 1 91 ? -30.600 -2.264 -13.200 1.00 38.81 91 LEU A CA 1
ATOM 676 C C . LEU A 1 91 ? -30.886 -1.508 -11.897 1.00 38.81 91 LEU A C 1
ATOM 678 O O . LEU A 1 91 ? -30.645 -1.997 -10.799 1.00 38.81 91 LEU A O 1
ATOM 682 N N . ALA A 1 92 ? -31.483 -0.322 -12.011 1.00 37.88 92 ALA A N 1
ATOM 683 C CA . ALA A 1 92 ? -32.045 0.409 -10.872 1.00 37.88 92 ALA A CA 1
ATOM 684 C C . ALA A 1 92 ? -33.497 0.007 -10.543 1.00 37.88 92 ALA A C 1
ATOM 686 O O . ALA A 1 92 ? -34.234 0.824 -10.001 1.00 37.88 92 ALA A O 1
ATOM 687 N N . ARG A 1 93 ? -33.954 -1.209 -10.880 1.00 38.75 93 ARG A N 1
ATOM 688 C CA . ARG A 1 93 ? -35.247 -1.758 -10.429 1.00 38.75 93 ARG A CA 1
ATOM 689 C C . ARG A 1 93 ? -35.146 -3.287 -10.320 1.00 38.75 93 ARG A C 1
ATOM 691 O O . ARG A 1 93 ? -34.990 -3.959 -11.330 1.00 38.75 93 ARG A O 1
ATOM 698 N N . SER A 1 94 ? -35.272 -3.811 -9.096 1.00 40.62 94 SER A N 1
ATOM 699 C CA . SER A 1 94 ? -35.713 -5.193 -8.793 1.00 40.62 94 SER A CA 1
ATOM 700 C C . SER A 1 94 ? -34.692 -6.320 -8.533 1.00 40.62 94 SER A C 1
ATOM 702 O O . SER A 1 94 ? -35.111 -7.474 -8.505 1.00 40.62 94 SER A O 1
ATOM 704 N N . ALA A 1 95 ? -33.414 -6.061 -8.236 1.00 37.22 95 ALA A N 1
ATOM 705 C CA . ALA A 1 95 ? -32.518 -7.120 -7.732 1.00 37.22 95 ALA A CA 1
ATOM 706 C C . ALA A 1 95 ? -32.383 -7.081 -6.191 1.00 37.22 95 ALA A C 1
ATOM 708 O O . ALA A 1 95 ? -32.187 -5.996 -5.631 1.00 37.22 95 ALA A O 1
ATOM 709 N N . PRO A 1 96 ? -32.468 -8.221 -5.473 1.00 39.41 96 PRO A N 1
ATOM 710 C CA . PRO A 1 96 ? -32.149 -8.268 -4.050 1.00 39.41 96 PRO A CA 1
ATOM 711 C C . PRO A 1 96 ? -30.668 -7.911 -3.843 1.00 39.41 96 PRO A C 1
ATOM 713 O O . PRO A 1 96 ? -29.785 -8.453 -4.504 1.00 39.41 96 PRO A O 1
ATOM 716 N N . ARG A 1 97 ? -30.410 -6.958 -2.938 1.00 43.06 97 ARG A N 1
ATOM 717 C CA . ARG A 1 97 ? -29.071 -6.457 -2.584 1.00 43.06 97 ARG A CA 1
ATOM 718 C C . ARG A 1 97 ? -28.143 -7.619 -2.187 1.00 43.06 97 ARG A C 1
ATOM 720 O O . ARG A 1 97 ? -28.474 -8.301 -1.216 1.00 43.06 97 ARG A O 1
ATOM 727 N N . PRO A 1 98 ? -26.973 -7.814 -2.825 1.00 44.88 98 PRO A N 1
ATOM 728 C CA . PRO A 1 98 ? -25.946 -8.674 -2.261 1.00 44.88 98 PRO A CA 1
ATOM 729 C C . PRO A 1 98 ? -25.382 -8.005 -1.003 1.00 44.88 98 PRO A C 1
ATOM 731 O O . PRO A 1 98 ? -25.016 -6.830 -0.995 1.00 44.88 98 PRO A O 1
ATOM 734 N N . THR A 1 99 ? -25.356 -8.767 0.080 1.00 46.50 99 THR A N 1
ATOM 735 C CA . THR A 1 99 ? -24.796 -8.448 1.394 1.00 46.50 99 THR A CA 1
ATOM 736 C C . THR A 1 99 ? -23.292 -8.181 1.292 1.00 46.50 99 THR A C 1
ATOM 738 O O . THR A 1 99 ? -22.509 -9.123 1.186 1.00 46.50 99 THR A O 1
ATOM 741 N N . GLN A 1 100 ? -22.859 -6.920 1.312 1.00 48.28 100 GLN A N 1
ATOM 742 C CA . GLN A 1 100 ? -21.439 -6.586 1.167 1.00 48.28 100 GLN A CA 1
ATOM 743 C C . GLN A 1 100 ? -20.948 -5.847 2.410 1.00 48.28 100 GLN A C 1
ATOM 745 O O . GLN A 1 100 ? -21.057 -4.628 2.521 1.00 48.28 100 GLN A O 1
ATOM 750 N N . ALA A 1 101 ? -20.466 -6.615 3.388 1.00 52.47 101 ALA A N 1
ATOM 751 C CA . ALA A 1 101 ? -19.914 -6.072 4.620 1.00 52.47 101 ALA A CA 1
ATOM 752 C C . ALA A 1 101 ? -18.516 -5.502 4.338 1.00 52.47 101 ALA A C 1
ATOM 754 O O . ALA A 1 101 ? -17.513 -6.202 4.390 1.00 52.47 101 ALA A O 1
ATOM 755 N N . ALA A 1 102 ? -18.459 -4.222 3.985 1.00 62.88 102 ALA A N 1
ATOM 756 C CA . ALA A 1 102 ? -17.239 -3.444 4.140 1.00 62.88 102 ALA A CA 1
ATOM 757 C C . ALA A 1 102 ? -16.906 -3.309 5.638 1.00 62.88 102 ALA A C 1
ATOM 759 O O . ALA A 1 102 ? -17.801 -3.343 6.489 1.00 62.88 102 ALA A O 1
ATOM 760 N N . LEU A 1 103 ? -15.620 -3.187 5.966 1.00 70.38 103 LEU A N 1
ATOM 761 C CA . LEU A 1 103 ? -15.183 -3.101 7.356 1.00 70.38 103 LEU A CA 1
ATOM 762 C C . LEU A 1 103 ? -15.507 -1.694 7.896 1.00 70.38 103 LEU A C 1
ATOM 764 O O . LEU A 1 103 ? -15.209 -0.699 7.230 1.00 70.38 103 LEU A O 1
ATOM 768 N N . PRO A 1 104 ? -16.109 -1.575 9.093 1.00 69.12 104 PRO A N 1
ATOM 769 C CA . PRO A 1 104 ? -16.656 -0.303 9.568 1.00 69.12 104 PRO A CA 1
ATOM 770 C C . PRO A 1 104 ? -15.588 0.756 9.880 1.00 69.12 104 PRO A C 1
ATOM 772 O O . PRO A 1 104 ? -15.893 1.942 9.841 1.00 69.12 104 PRO A O 1
ATOM 775 N N . ASN A 1 105 ? -14.344 0.349 10.159 1.00 85.81 105 ASN A N 1
ATOM 776 C CA . ASN A 1 105 ? -13.284 1.238 10.644 1.00 85.81 105 ASN A CA 1
ATOM 777 C C . ASN A 1 105 ? -11.974 1.033 9.867 1.00 85.81 105 ASN A C 1
ATOM 779 O O . ASN A 1 105 ? -10.990 0.520 10.410 1.00 85.81 105 ASN A O 1
ATOM 783 N N . VAL A 1 106 ? -11.983 1.396 8.582 1.00 89.75 106 VAL A N 1
ATOM 784 C CA . VAL A 1 106 ? -10.805 1.317 7.706 1.00 89.75 106 VAL A CA 1
ATOM 785 C C . VAL A 1 106 ? -10.289 2.708 7.395 1.00 89.75 106 VAL A C 1
ATOM 787 O O . VAL A 1 106 ? -10.942 3.501 6.713 1.00 89.75 106 VAL A O 1
ATOM 790 N N . GLU A 1 107 ? -9.074 2.972 7.841 1.00 93.69 107 GLU A N 1
ATOM 791 C CA . GLU A 1 107 ? -8.366 4.215 7.597 1.00 93.69 107 GLU A CA 1
ATOM 792 C C . GLU A 1 107 ? -7.309 4.002 6.520 1.00 93.69 107 GLU A C 1
ATOM 794 O O . GLU A 1 107 ? -6.605 2.995 6.525 1.00 93.69 107 GLU A O 1
ATOM 799 N N . PHE A 1 108 ? -7.194 4.948 5.592 1.00 95.25 108 PHE A N 1
ATOM 800 C CA . PHE A 1 108 ? -6.187 4.914 4.537 1.00 95.25 108 PHE A CA 1
ATOM 801 C C . PHE A 1 108 ? -5.342 6.178 4.595 1.00 95.25 108 PHE A C 1
ATOM 803 O O . PHE A 1 108 ? -5.882 7.285 4.650 1.00 95.25 108 PHE A O 1
ATOM 810 N N . PHE A 1 109 ? -4.024 6.012 4.591 1.00 97.50 109 PHE A N 1
ATOM 811 C CA . PHE A 1 109 ? -3.072 7.106 4.656 1.00 97.50 109 PHE A CA 1
ATOM 812 C C . PHE A 1 109 ? -1.981 6.939 3.602 1.00 97.50 109 PHE A C 1
ATOM 814 O O . PHE A 1 109 ? -1.303 5.917 3.555 1.00 97.50 109 PHE A O 1
ATOM 821 N N . VAL A 1 110 ? -1.767 7.981 2.802 1.00 97.88 110 VAL A N 1
ATOM 822 C CA . VAL A 1 110 ? -0.650 8.055 1.858 1.00 97.88 110 VAL A CA 1
ATOM 823 C C . VAL A 1 110 ? 0.359 9.051 2.407 1.00 97.88 110 VAL A C 1
ATOM 825 O O . V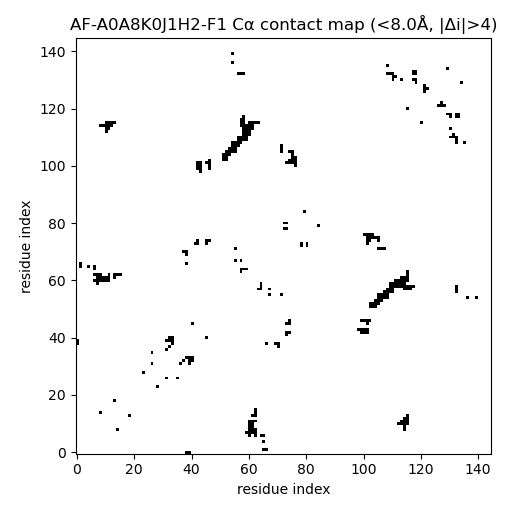AL A 1 110 ? -0.006 10.199 2.634 1.00 97.88 110 VAL A O 1
ATOM 828 N N . GLY A 1 111 ? 1.609 8.635 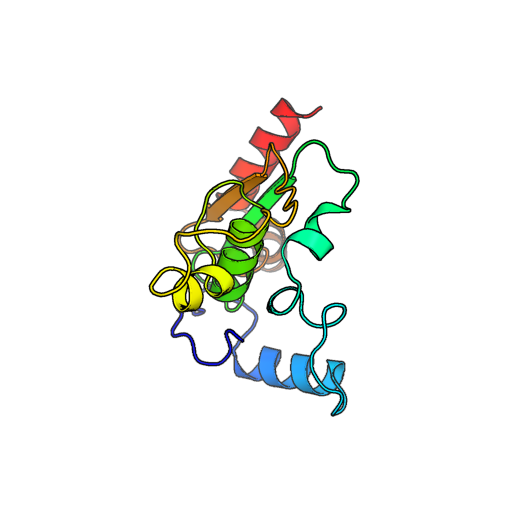2.611 1.00 97.12 111 GLY A N 1
ATOM 829 C CA . GLY A 1 111 ? 2.719 9.518 2.966 1.00 97.12 111 GLY A CA 1
ATOM 830 C C . GLY A 1 111 ? 3.253 10.240 1.726 1.00 97.12 111 GLY A C 1
ATOM 831 O O . GLY A 1 111 ? 3.883 9.595 0.886 1.00 97.12 111 GLY A O 1
ATOM 832 N N . PRO A 1 112 ? 3.036 11.559 1.559 1.00 95.06 112 PRO A N 1
ATOM 833 C CA . PRO A 1 112 ? 3.508 12.281 0.382 1.00 95.06 112 PRO A CA 1
ATOM 834 C C . PRO A 1 112 ? 5.021 12.153 0.193 1.00 95.06 112 PRO A C 1
ATOM 836 O O . PRO A 1 112 ? 5.776 12.422 1.127 1.00 95.06 112 PRO A O 1
ATOM 839 N N . ARG A 1 113 ? 5.450 11.825 -1.034 1.00 93.94 113 ARG A N 1
ATOM 840 C CA . ARG A 1 113 ? 6.862 11.648 -1.435 1.00 93.94 113 ARG A CA 1
ATOM 841 C C . ARG A 1 113 ? 7.619 10.516 -0.725 1.00 93.94 113 ARG A C 1
ATOM 843 O O . ARG A 1 113 ? 8.843 10.490 -0.771 1.00 93.94 113 ARG A O 1
ATOM 850 N N . GLU A 1 114 ? 6.919 9.593 -0.076 1.00 95.88 114 GLU A N 1
ATOM 851 C CA . GLU A 1 114 ? 7.531 8.410 0.538 1.00 95.88 114 GLU A CA 1
ATOM 852 C C . GLU A 1 114 ? 7.460 7.204 -0.400 1.00 95.88 114 GLU A C 1
ATOM 854 O O . GLU A 1 114 ? 6.491 7.059 -1.145 1.00 95.88 114 GLU A O 1
ATOM 859 N N . GLY A 1 115 ? 8.488 6.354 -0.365 1.00 95.06 115 GLY A N 1
ATOM 860 C CA . GLY A 1 115 ? 8.537 5.090 -1.102 1.00 95.06 115 GLY A CA 1
ATOM 861 C C . GLY A 1 115 ? 7.920 3.916 -0.340 1.00 95.06 115 GLY A C 1
ATOM 862 O O . GLY A 1 115 ? 7.318 4.089 0.731 1.00 95.06 115 GLY A O 1
ATOM 863 N N . HIS A 1 116 ? 8.105 2.714 -0.890 1.00 94.12 116 HIS A N 1
ATOM 864 C CA . HIS A 1 116 ? 7.612 1.471 -0.309 1.00 94.12 116 HIS A CA 1
ATOM 865 C C . HIS A 1 116 ? 8.172 1.272 1.097 1.00 94.12 116 HIS A C 1
ATOM 867 O O . HIS A 1 116 ? 9.379 1.367 1.307 1.00 94.12 116 HIS A O 1
ATOM 873 N N . VAL A 1 117 ? 7.288 1.043 2.076 1.00 94.31 117 VAL A N 1
ATOM 874 C CA . VAL A 1 117 ? 7.624 0.804 3.495 1.00 94.31 117 VAL A CA 1
ATOM 875 C C . VAL A 1 117 ? 8.689 1.786 4.027 1.00 94.31 117 VAL A C 1
ATOM 877 O O . VAL A 1 117 ? 9.597 1.411 4.774 1.00 94.31 117 VAL A O 1
ATOM 880 N N . ALA A 1 118 ? 8.575 3.071 3.667 1.00 95.56 118 ALA A N 1
ATOM 881 C CA . ALA A 1 118 ? 9.531 4.114 4.054 1.00 95.56 118 ALA A CA 1
ATOM 882 C C . ALA A 1 118 ? 9.890 4.144 5.560 1.00 95.56 118 ALA A C 1
ATOM 884 O O . ALA A 1 118 ? 11.066 4.331 5.870 1.00 95.56 118 ALA A O 1
ATOM 885 N N . PRO A 1 119 ? 8.966 3.905 6.526 1.00 95.94 119 PRO A N 1
ATOM 886 C CA . PRO A 1 119 ? 9.327 3.823 7.948 1.00 95.94 119 PRO A CA 1
ATOM 887 C C . PRO A 1 119 ? 10.394 2.770 8.291 1.00 95.94 119 PRO A C 1
ATOM 889 O O . PRO A 1 119 ? 11.016 2.871 9.345 1.00 95.94 119 PRO A O 1
ATOM 892 N N . VAL A 1 120 ? 10.584 1.760 7.436 1.00 95.06 120 VAL A N 1
ATOM 893 C CA . VAL A 1 120 ? 11.577 0.691 7.599 1.00 95.06 120 VAL A CA 1
ATOM 894 C C . VAL A 1 120 ? 12.782 0.936 6.693 1.00 95.06 120 VAL A C 1
ATOM 896 O O . VAL A 1 120 ? 13.914 0.948 7.173 1.00 95.06 120 VAL A O 1
ATOM 899 N N . TYR A 1 121 ? 12.564 1.166 5.396 1.00 93.44 121 TYR A N 1
ATOM 900 C CA . TYR A 1 121 ? 13.669 1.264 4.440 1.00 93.44 121 TYR A CA 1
ATOM 901 C C . TYR A 1 121 ? 14.511 2.531 4.591 1.00 93.44 121 TYR A C 1
ATOM 903 O O . TYR A 1 121 ? 15.725 2.447 4.418 1.00 93.44 121 TYR A O 1
ATOM 911 N N . ASN A 1 122 ? 13.927 3.669 4.987 1.00 94.12 122 ASN A N 1
ATOM 912 C CA . ASN A 1 122 ? 14.715 4.877 5.260 1.00 94.12 122 ASN A CA 1
ATOM 913 C C . ASN A 1 122 ? 15.747 4.604 6.362 1.00 94.12 122 ASN A C 1
ATOM 915 O O . ASN A 1 122 ? 16.924 4.922 6.200 1.00 94.12 122 ASN A O 1
ATOM 919 N N . LEU A 1 123 ? 15.338 3.902 7.426 1.00 94.31 123 LEU A N 1
ATOM 920 C CA . LEU A 1 123 ? 16.243 3.508 8.506 1.00 94.31 123 LEU A CA 1
AT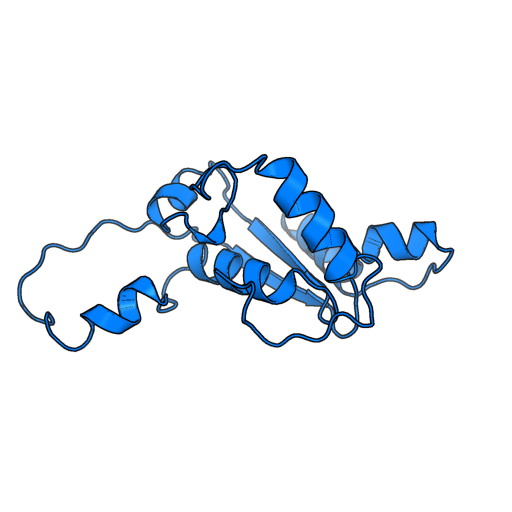OM 921 C C . LEU A 1 123 ? 17.361 2.586 8.006 1.00 94.31 123 LEU A C 1
ATOM 923 O O . LEU A 1 123 ? 18.506 2.750 8.425 1.00 94.31 123 LEU A O 1
ATOM 927 N N . TYR A 1 124 ? 17.042 1.644 7.112 1.00 93.31 124 TYR A N 1
ATOM 928 C CA . TYR A 1 124 ? 18.024 0.742 6.504 1.00 93.31 124 TYR A CA 1
ATOM 929 C C . TYR A 1 124 ? 19.087 1.498 5.691 1.00 93.31 124 TYR A C 1
ATOM 931 O O . TYR A 1 124 ? 20.271 1.198 5.823 1.00 93.31 124 TYR A O 1
ATOM 939 N N . VAL A 1 125 ? 18.696 2.514 4.911 1.00 92.81 125 VAL A N 1
ATOM 940 C CA . VAL A 1 125 ? 19.637 3.343 4.127 1.00 92.81 125 VAL A CA 1
ATOM 941 C C . VAL A 1 125 ? 20.285 4.474 4.940 1.00 92.81 125 VAL A C 1
ATOM 943 O O . VAL A 1 125 ? 21.004 5.303 4.386 1.00 92.81 125 VAL A O 1
ATOM 946 N N . GLY A 1 126 ? 20.057 4.514 6.256 1.00 95.31 126 GLY A N 1
ATOM 947 C CA . GLY A 1 126 ? 20.669 5.478 7.173 1.00 95.31 126 GLY A CA 1
ATOM 948 C C . GLY A 1 126 ? 19.932 6.814 7.309 1.00 95.31 126 GLY A C 1
ATOM 949 O O . GLY A 1 126 ? 20.373 7.663 8.085 1.00 95.31 126 GLY A O 1
ATOM 950 N N . ASP A 1 127 ? 18.799 7.003 6.631 1.00 94.44 127 ASP A N 1
ATOM 951 C CA . ASP A 1 127 ? 17.928 8.159 6.839 1.00 94.44 127 ASP A CA 1
ATOM 952 C C . ASP A 1 127 ? 17.078 7.963 8.102 1.00 94.44 127 ASP A C 1
ATOM 954 O O . ASP A 1 127 ? 16.232 7.074 8.205 1.00 94.44 127 ASP A O 1
ATOM 958 N N . ARG A 1 128 ? 17.313 8.818 9.099 1.00 95.19 128 ARG A N 1
ATOM 959 C CA . ARG A 1 128 ? 16.614 8.785 10.393 1.00 95.19 128 ARG A CA 1
ATOM 960 C C . ARG A 1 128 ? 15.465 9.784 10.477 1.00 95.19 128 ARG A C 1
ATOM 962 O O . ARG A 1 128 ? 14.895 9.959 11.555 1.00 95.19 128 ARG A O 1
ATOM 969 N N . THR A 1 129 ? 15.140 10.457 9.376 1.00 95.38 129 THR A N 1
ATOM 970 C CA . THR A 1 129 ? 14.023 11.395 9.314 1.00 95.38 129 THR A CA 1
ATOM 971 C C . THR A 1 129 ? 12.719 10.652 9.571 1.00 95.38 129 THR A C 1
ATOM 973 O O . THR A 1 129 ? 12.432 9.618 8.971 1.00 95.38 129 THR A O 1
ATOM 976 N N . GLU A 1 130 ? 11.907 11.168 10.491 1.00 96.44 130 GLU A N 1
ATOM 977 C CA . GLU A 1 130 ? 10.630 10.545 10.811 1.00 96.44 130 GLU A CA 1
ATOM 978 C C . GLU A 1 130 ? 9.652 10.675 9.634 1.00 96.44 130 GLU A C 1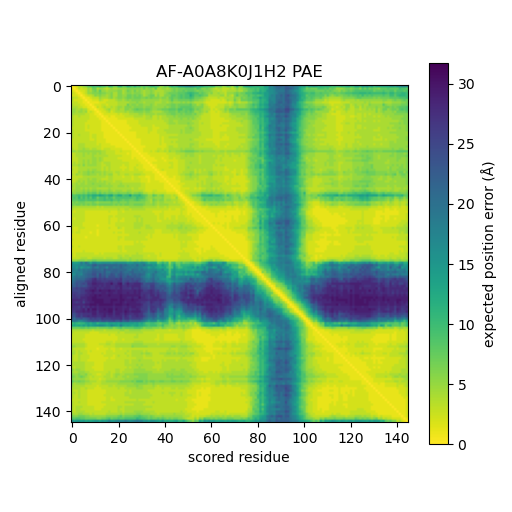
ATOM 980 O O . GLU A 1 130 ? 9.191 11.774 9.308 1.00 96.44 130 GLU A O 1
ATOM 985 N N . THR A 1 131 ? 9.299 9.536 9.039 1.00 97.44 131 THR A N 1
ATOM 986 C CA . THR A 1 131 ? 8.335 9.459 7.939 1.00 97.44 131 THR A CA 1
ATOM 987 C C . THR A 1 131 ? 6.916 9.767 8.413 1.00 97.44 131 THR A C 1
ATOM 989 O O . THR A 1 131 ? 6.540 9.544 9.567 1.00 97.44 131 THR A O 1
ATOM 992 N N . GLN A 1 132 ? 6.087 10.272 7.511 1.00 97.81 132 GLN A N 1
ATOM 993 C CA . GLN A 1 132 ? 4.678 10.557 7.750 1.00 97.81 132 GLN A CA 1
ATOM 994 C C . GLN A 1 132 ? 3.882 9.265 7.920 1.00 97.81 132 GLN A C 1
ATOM 996 O O . GLN A 1 132 ? 3.039 9.206 8.814 1.00 97.81 132 GLN A O 1
ATOM 1001 N N . GLN A 1 133 ? 4.200 8.208 7.161 1.00 97.25 133 GLN A N 1
ATOM 1002 C CA . GLN A 1 133 ? 3.667 6.870 7.440 1.00 97.25 133 GLN A CA 1
ATOM 1003 C C . GLN A 1 133 ? 4.002 6.438 8.877 1.00 97.25 133 GLN A C 1
ATOM 1005 O O . GLN A 1 133 ? 3.122 5.994 9.613 1.00 97.25 133 GLN A O 1
ATOM 1010 N N . GLY A 1 134 ? 5.246 6.645 9.324 1.00 97.00 134 GLY A N 1
ATOM 1011 C CA . GLY A 1 134 ? 5.684 6.312 10.680 1.00 97.00 134 GLY A CA 1
ATOM 1012 C C . GLY A 1 134 ? 4.958 7.126 11.754 1.00 97.00 134 GLY A C 1
ATOM 1013 O O . GLY A 1 134 ? 4.513 6.567 12.759 1.00 97.00 134 GLY A O 1
ATOM 1014 N N . LYS A 1 135 ? 4.775 8.435 11.535 1.00 97.88 135 LYS A N 1
ATOM 1015 C CA . LYS A 1 135 ? 3.957 9.304 12.401 1.00 97.88 135 LYS A CA 1
ATOM 1016 C C . LYS A 1 135 ? 2.523 8.798 12.496 1.00 97.88 135 LYS A C 1
ATOM 1018 O O . LYS A 1 135 ? 2.005 8.672 13.606 1.00 97.88 135 LYS A O 1
ATOM 1023 N N . ARG A 1 136 ? 1.900 8.476 11.356 1.00 97.75 136 ARG A N 1
ATOM 1024 C CA . ARG A 1 136 ? 0.513 8.003 11.297 1.00 97.75 136 ARG A CA 1
ATOM 1025 C C . ARG A 1 136 ? 0.335 6.690 12.049 1.00 97.75 136 ARG A C 1
ATOM 1027 O O . ARG A 1 136 ? -0.567 6.615 12.878 1.00 97.75 136 ARG A O 1
ATOM 1034 N N . VAL A 1 137 ? 1.204 5.705 11.811 1.00 96.44 137 VAL A N 1
ATOM 1035 C CA . VAL A 1 137 ? 1.162 4.404 12.499 1.00 96.44 137 VAL A CA 1
ATOM 1036 C C . VAL A 1 137 ? 1.328 4.585 14.006 1.00 96.44 137 VAL A C 1
ATOM 1038 O O . VAL A 1 137 ? 0.542 4.042 14.775 1.00 96.44 137 VAL A O 1
ATOM 1041 N N . LYS A 1 138 ? 2.294 5.396 14.455 1.00 96.81 138 LYS A N 1
ATOM 1042 C CA . LYS A 1 138 ? 2.493 5.650 15.892 1.00 96.81 138 LYS A CA 1
ATOM 1043 C C . LYS A 1 138 ? 1.314 6.369 16.541 1.00 96.81 138 LYS A C 1
ATOM 1045 O O . LYS A 1 138 ? 0.990 6.060 17.681 1.00 96.81 138 LYS A O 1
ATOM 1050 N N . ALA A 1 139 ? 0.699 7.333 15.857 1.00 97.56 139 ALA A N 1
ATOM 1051 C CA . ALA A 1 139 ? -0.505 7.996 16.352 1.00 97.56 139 ALA A CA 1
ATOM 1052 C C . ALA A 1 139 ? -1.668 7.003 16.471 1.00 97.56 139 ALA A C 1
ATOM 1054 O O . ALA A 1 139 ? -2.238 6.870 17.546 1.00 97.56 139 ALA A O 1
ATOM 1055 N N . TRP A 1 140 ? -1.920 6.229 15.413 1.00 96.62 140 TRP A N 1
ATOM 1056 C CA . TRP A 1 140 ? -2.975 5.219 15.383 1.00 96.62 140 TRP A CA 1
ATOM 1057 C C . TRP A 1 140 ? -2.807 4.163 16.477 1.00 96.62 140 TRP A C 1
ATOM 1059 O O . TRP A 1 140 ? -3.752 3.845 17.187 1.00 96.62 140 TRP A O 1
ATOM 1069 N N . LEU A 1 141 ? -1.585 3.661 16.684 1.00 95.69 141 LEU A N 1
ATOM 1070 C CA . LEU A 1 141 ? -1.314 2.673 17.728 1.00 95.69 141 LEU A CA 1
ATOM 1071 C C . LEU A 1 141 ? -1.647 3.190 19.135 1.00 95.69 141 LEU A C 1
ATOM 1073 O O . LEU A 1 141 ? -2.114 2.416 19.960 1.00 95.69 141 LEU A O 1
ATOM 1077 N N . ARG A 1 142 ? -1.470 4.490 19.402 1.00 96.56 142 ARG A N 1
ATOM 1078 C CA . ARG A 1 142 ? -1.869 5.110 20.680 1.00 96.56 142 ARG A CA 1
ATOM 1079 C C . ARG A 1 142 ? -3.382 5.277 20.832 1.00 96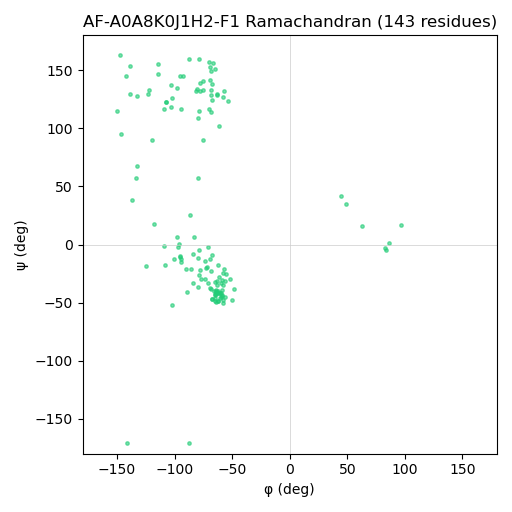.56 142 ARG A C 1
ATOM 1081 O O . ARG A 1 142 ? -3.848 5.486 21.941 1.00 96.56 142 ARG A O 1
ATOM 1088 N N . GLU A 1 143 ? -4.136 5.255 19.736 1.00 93.12 143 GLU A N 1
ATOM 1089 C CA . GLU A 1 143 ? -5.603 5.329 19.747 1.00 93.12 143 GLU A CA 1
ATOM 1090 C C . GLU A 1 143 ? -6.240 3.943 19.927 1.00 93.12 143 GLU A C 1
ATOM 1092 O O . GLU A 1 143 ? -7.426 3.846 20.265 1.00 93.12 143 GLU A O 1
ATOM 1097 N N . VAL A 1 144 ? -5.492 2.870 19.624 1.00 88.75 144 VAL A N 1
ATOM 1098 C CA . VAL A 1 144 ? -5.997 1.488 19.619 1.00 88.75 144 VAL A CA 1
ATOM 1099 C C . VAL A 1 144 ? -5.513 0.585 20.737 1.00 88.75 144 VAL A C 1
ATOM 1101 O O . VAL A 1 144 ? -6.163 -0.436 20.960 1.00 88.75 144 VAL A O 1
ATOM 1104 N N . VAL A 1 145 ? -4.434 0.960 21.419 1.00 74.56 145 VAL A N 1
ATOM 1105 C CA . VAL A 1 145 ? -3.923 0.314 22.636 1.00 74.56 145 VAL A CA 1
ATOM 1106 C C . VAL A 1 145 ? -4.337 1.143 23.840 1.00 74.56 145 VAL A C 1
ATOM 1108 O O . VAL A 1 145 ? -4.803 0.532 24.824 1.00 74.56 145 VAL A O 1
#

pLDDT: mean 82.49, std 18.51, range [33.75, 97.88]

Mean predicted aligned error: 8.16 Å

Organism: NCBI:txid83212

Nearest PDB structures (foldseek):
  3ain-assembly1_A  TM=6.819E-01  e=1.510E-01  Sulfurisphaera tokodaii

Solvent-accessible surface area (backbone atoms only — not comparable to full-atom values): 8886 Å² total; per-residue (Å²): 130,60,90,86,63,89,81,58,33,89,48,26,92,58,46,74,68,57,50,51,51,51,54,50,60,73,41,69,84,53,80,86,41,59,85,84,29,66,80,69,42,54,47,58,70,66,43,70,60,95,65,83,66,47,78,46,76,40,21,57,10,15,72,57,37,71,54,50,53,52,49,51,45,47,39,31,67,92,58,87,48,79,85,49,66,77,52,72,83,78,62,92,72,89,73,86,81,81,85,67,53,39,49,94,41,58,46,75,46,67,18,81,73,26,13,61,64,37,66,56,50,34,52,73,77,67,44,79,72,84,37,60,52,42,51,50,52,56,54,51,50,68,76,75,109

Foldseek 3Di:
DCLPPDAAQVQAPDDPVNCVVVLCVVCVPPDDDCVSAVLRDALQNVLPDPDQAEEQEEERREPCVVSSVLNLQSLDPDRDHPVNVVVVPPPPDDDDDDDRDRRHHYHYYYFYSHYDPNCPVCVVVPNPDQTPSNVVVVVVVVVVD

Radius of gyration: 17.52 Å; Cα contacts (8 Å, |Δi|>4): 182; chains: 1; bounding box: 56×32×40 Å